Protein AF-T1BX78-F1 (afdb_monomer_lite)

Sequence (57 aa):
VKASYKTGVEMEALSCVSAALLTVWDMTKYLEKDETGNYPETSIFDIHVERKVKVHA

Structure (mmCIF, N/CA/C/O backbone):
data_AF-T1BX78-F1
#
_entry.id   AF-T1BX78-F1
#
loop_
_atom_site.group_PDB
_atom_site.id
_atom_site.type_symbol
_atom_site.label_atom_id
_atom_site.label_alt_id
_atom_site.label_comp_id
_atom_site.label_asym_id
_atom_site.label_entity_id
_atom_site.label_seq_id
_atom_site.pdbx_PDB_ins_code
_atom_site.Cartn_x
_atom_site.Cartn_y
_atom_site.Cartn_z
_atom_site.occupancy
_atom_site.B_iso_or_equiv
_atom_site.auth_seq_id
_atom_site.auth_comp_id
_atom_site.auth_asym_id
_atom_site.auth_atom_id
_atom_site.pdbx_PDB_model_num
ATOM 1 N N . VAL A 1 1 ? 2.163 2.769 -14.382 1.00 86.12 1 VAL A N 1
ATOM 2 C CA . VAL A 1 1 ? 3.069 3.944 -14.483 1.00 86.12 1 VAL A CA 1
ATOM 3 C C . VAL A 1 1 ? 3.909 3.819 -15.750 1.00 86.12 1 VAL A C 1
ATOM 5 O O . VAL A 1 1 ? 4.195 2.694 -16.147 1.00 86.12 1 VAL A O 1
ATOM 8 N N . LYS A 1 2 ? 4.240 4.923 -16.432 1.00 88.25 2 LYS A N 1
ATOM 9 C CA . LYS A 1 2 ? 5.067 4.931 -17.653 1.00 88.25 2 LYS A CA 1
ATOM 10 C C . LYS A 1 2 ? 6.139 6.012 -17.533 1.00 88.25 2 LYS A C 1
ATOM 12 O O . LYS A 1 2 ? 5.831 7.105 -17.073 1.00 88.25 2 LYS A O 1
ATOM 17 N N . ALA A 1 3 ? 7.352 5.720 -17.986 1.00 90.56 3 ALA A N 1
ATOM 18 C CA . ALA A 1 3 ? 8.419 6.704 -18.138 1.00 90.56 3 ALA A CA 1
ATOM 19 C C . ALA A 1 3 ? 9.346 6.304 -19.291 1.00 90.56 3 ALA A C 1
ATOM 21 O O . ALA A 1 3 ? 9.472 5.121 -19.607 1.00 90.56 3 ALA A O 1
ATOM 22 N N . SER A 1 4 ? 10.008 7.293 -19.893 1.00 88.75 4 SER A N 1
ATOM 23 C CA . SER A 1 4 ? 11.111 7.087 -20.834 1.00 88.75 4 SER A CA 1
ATOM 24 C C . SER A 1 4 ? 12.417 7.420 -20.123 1.00 88.75 4 SER A C 1
ATOM 26 O O . SER A 1 4 ? 12.874 8.563 -20.154 1.00 88.75 4 SER A O 1
ATOM 28 N N . TYR A 1 5 ? 12.981 6.440 -19.416 1.00 87.62 5 TYR A N 1
ATOM 29 C CA . TYR A 1 5 ? 14.190 6.639 -18.621 1.00 87.62 5 TYR A CA 1
ATOM 30 C C . TYR A 1 5 ? 15.059 5.382 -18.543 1.00 87.62 5 TYR A C 1
ATOM 32 O O . TYR A 1 5 ? 14.676 4.304 -18.998 1.00 87.62 5 TYR A O 1
ATOM 40 N N . LYS A 1 6 ? 16.263 5.530 -17.979 1.00 85.81 6 LYS A N 1
ATOM 41 C CA . LYS A 1 6 ? 17.243 4.435 -17.868 1.00 85.81 6 LYS A CA 1
ATOM 42 C C . LYS A 1 6 ? 16.797 3.339 -16.890 1.00 85.81 6 LYS A C 1
ATOM 44 O O . LYS A 1 6 ? 17.187 2.182 -17.054 1.00 85.81 6 LYS A O 1
ATOM 49 N N . THR A 1 7 ? 15.985 3.697 -15.899 1.00 88.19 7 THR A N 1
ATOM 50 C CA . THR A 1 7 ? 15.458 2.806 -14.859 1.00 88.19 7 THR A CA 1
ATOM 51 C C . THR A 1 7 ? 13.999 2.443 -15.128 1.00 88.19 7 THR A C 1
ATOM 53 O O . THR A 1 7 ? 13.278 3.162 -15.820 1.00 88.19 7 THR A O 1
ATOM 56 N N . GLY A 1 8 ? 13.572 1.289 -14.608 1.00 89.56 8 GLY A N 1
ATOM 57 C CA . GLY A 1 8 ? 12.158 0.918 -14.596 1.00 89.56 8 GLY A CA 1
ATOM 58 C C . GLY A 1 8 ? 11.355 1.769 -13.608 1.00 89.56 8 GLY A C 1
ATOM 59 O O . GLY A 1 8 ? 11.943 2.518 -12.835 1.00 89.56 8 GLY A O 1
ATOM 60 N N . VAL A 1 9 ? 10.025 1.647 -13.664 1.00 95.25 9 VAL A N 1
ATOM 61 C CA . VAL A 1 9 ? 9.082 2.409 -12.819 1.00 95.25 9 VAL A CA 1
ATOM 62 C C . VAL A 1 9 ? 8.192 1.522 -11.940 1.00 95.25 9 VAL A C 1
ATOM 64 O O . VAL A 1 9 ? 7.078 1.890 -11.559 1.00 95.25 9 VAL A O 1
ATOM 67 N N . GLU A 1 10 ? 8.635 0.290 -11.689 1.00 96.38 10 GLU A N 1
ATOM 68 C CA . GLU A 1 10 ? 7.940 -0.670 -10.828 1.00 96.38 10 GLU A CA 1
ATOM 69 C C . GLU A 1 10 ? 7.768 -0.152 -9.393 1.00 96.38 10 GLU A C 1
ATOM 71 O O . GLU A 1 10 ? 6.693 -0.308 -8.817 1.00 96.38 10 GLU A O 1
ATOM 76 N N . MET A 1 11 ? 8.776 0.527 -8.840 1.00 96.62 11 MET A N 1
ATOM 77 C CA . MET A 1 11 ? 8.736 1.040 -7.467 1.00 96.62 11 MET A CA 1
ATOM 78 C C . MET A 1 11 ? 7.755 2.203 -7.320 1.00 96.62 11 MET A C 1
ATOM 80 O O . MET A 1 11 ? 7.039 2.294 -6.324 1.00 96.62 11 MET A O 1
ATOM 84 N N . GLU A 1 12 ? 7.654 3.061 -8.331 1.00 97.12 12 GLU A N 1
ATOM 85 C CA . GLU A 1 12 ? 6.684 4.150 -8.402 1.00 97.12 12 GLU A CA 1
ATOM 86 C C . GLU A 1 12 ? 5.261 3.600 -8.528 1.00 97.12 12 GLU A C 1
ATOM 88 O O . GLU A 1 12 ? 4.338 4.131 -7.913 1.00 97.12 12 GLU A O 1
ATOM 93 N N . ALA A 1 13 ? 5.072 2.511 -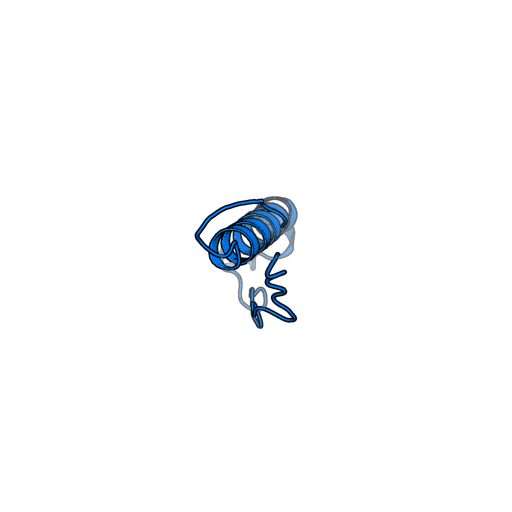9.283 1.00 97.31 13 ALA A N 1
ATOM 94 C CA . ALA A 1 13 ? 3.779 1.837 -9.379 1.00 97.31 13 ALA A CA 1
ATOM 95 C C . ALA A 1 13 ? 3.346 1.234 -8.032 1.00 97.31 13 ALA A C 1
ATOM 97 O O . ALA A 1 13 ? 2.214 1.465 -7.604 1.00 97.31 13 ALA A O 1
ATOM 98 N N . LEU A 1 14 ? 4.252 0.534 -7.341 1.00 97.94 14 LEU A N 1
ATOM 99 C CA . LEU A 1 14 ? 3.998 -0.035 -6.012 1.00 97.94 14 LEU A CA 1
ATOM 100 C C . LEU A 1 14 ? 3.732 1.054 -4.963 1.00 97.94 14 LEU A C 1
ATOM 102 O O . LEU A 1 14 ? 2.819 0.933 -4.146 1.00 97.94 14 LEU A O 1
ATOM 106 N N . SER A 1 15 ? 4.487 2.150 -5.012 1.00 97.88 15 SER A N 1
ATOM 107 C CA . SER A 1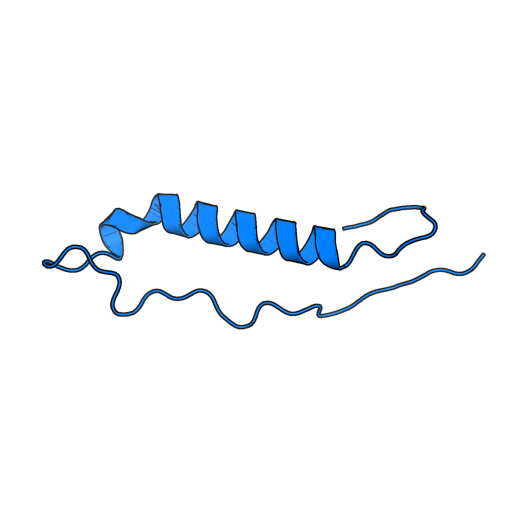 15 ? 4.297 3.285 -4.102 1.00 97.88 15 SER A CA 1
ATOM 108 C C . SER A 1 15 ? 2.940 3.953 -4.322 1.00 97.88 15 SER A C 1
ATOM 110 O O . SER A 1 15 ? 2.235 4.261 -3.363 1.00 97.88 15 SER A O 1
ATOM 112 N N . CYS A 1 16 ? 2.544 4.131 -5.585 1.00 97.75 16 CYS A N 1
ATOM 113 C CA . CYS A 1 16 ? 1.262 4.725 -5.948 1.00 97.75 16 CYS A CA 1
ATOM 114 C C . CYS A 1 16 ? 0.081 3.880 -5.456 1.00 97.75 16 CYS A C 1
ATOM 116 O O . CYS A 1 16 ? -0.824 4.426 -4.825 1.00 97.75 16 CYS A O 1
ATOM 118 N N . VAL A 1 17 ? 0.098 2.561 -5.687 1.00 98.19 17 VAL A N 1
ATOM 119 C CA . VAL A 1 17 ? -1.004 1.697 -5.235 1.00 98.19 17 VAL A CA 1
ATOM 120 C C . VAL A 1 17 ? -1.068 1.617 -3.709 1.00 98.19 17 VAL A C 1
ATOM 122 O O . VAL A 1 17 ? -2.155 1.689 -3.145 1.00 98.19 17 VAL A O 1
ATOM 125 N N . SER A 1 18 ? 0.084 1.585 -3.029 1.00 98.25 18 SER A N 1
ATOM 126 C CA . SER A 1 18 ? 0.141 1.589 -1.561 1.00 98.25 18 SER A CA 1
ATOM 127 C C . SER A 1 18 ? -0.467 2.868 -0.981 1.00 98.25 18 SER A C 1
ATOM 129 O O . SER A 1 18 ? -1.311 2.806 -0.091 1.00 98.25 18 SER A O 1
ATOM 131 N N . ALA A 1 19 ? -0.101 4.034 -1.525 1.00 98.44 19 ALA A N 1
ATOM 132 C CA . ALA A 1 19 ? -0.662 5.315 -1.100 1.00 98.44 19 ALA A CA 1
ATOM 133 C C . ALA A 1 19 ? -2.173 5.409 -1.372 1.00 98.44 19 ALA A C 1
ATOM 135 O O . ALA A 1 19 ? -2.924 5.912 -0.535 1.00 98.44 19 ALA A O 1
ATOM 136 N N . ALA A 1 20 ? -2.635 4.896 -2.515 1.00 98.44 20 ALA A N 1
ATOM 137 C CA . ALA A 1 20 ? -4.054 4.870 -2.854 1.00 98.44 20 ALA A CA 1
ATOM 138 C C . ALA A 1 20 ? -4.859 3.994 -1.881 1.00 98.44 20 ALA A C 1
ATOM 140 O O . ALA A 1 20 ? -5.878 4.442 -1.359 1.00 98.44 20 ALA A O 1
ATOM 141 N N . LEU A 1 21 ? -4.381 2.783 -1.580 1.00 98.44 21 LEU A N 1
ATOM 142 C CA . LEU A 1 21 ? -5.043 1.870 -0.643 1.00 98.44 21 LEU A CA 1
ATOM 143 C C .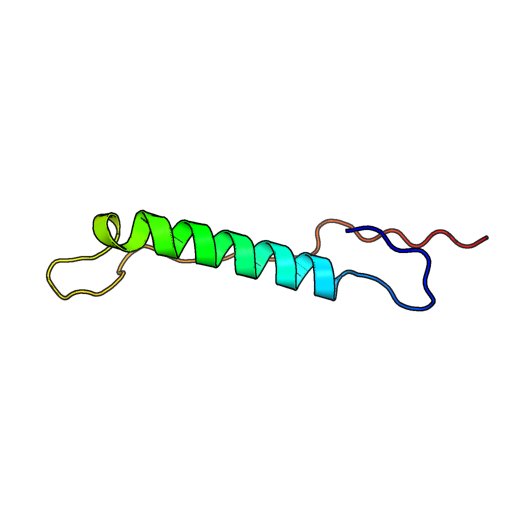 LEU A 1 21 ? -5.074 2.439 0.782 1.00 98.44 21 LEU A C 1
ATOM 145 O O . LEU A 1 21 ? -6.115 2.395 1.435 1.00 98.44 21 LEU A O 1
ATOM 149 N N . LEU A 1 22 ? -3.979 3.059 1.233 1.00 98.38 22 LEU A N 1
ATOM 150 C CA . LEU A 1 22 ? -3.944 3.774 2.513 1.00 98.38 22 LEU A CA 1
ATOM 151 C C . LEU A 1 22 ? -4.938 4.940 2.551 1.00 98.38 22 LEU A C 1
ATOM 153 O O . LEU A 1 22 ? -5.581 5.157 3.572 1.00 98.38 22 LEU A O 1
ATOM 157 N N . THR A 1 23 ? -5.106 5.661 1.440 1.00 98.50 23 THR A N 1
ATOM 158 C CA . THR A 1 23 ? -6.093 6.748 1.342 1.00 98.50 23 THR A CA 1
ATOM 159 C C . THR A 1 23 ? -7.521 6.212 1.453 1.00 98.50 23 THR A C 1
ATOM 161 O O . THR A 1 23 ? -8.341 6.788 2.160 1.00 98.50 23 THR A O 1
ATOM 164 N N . VAL A 1 24 ? -7.832 5.087 0.801 1.00 98.00 24 VAL A N 1
ATOM 165 C CA . VAL A 1 24 ? -9.150 4.438 0.923 1.00 98.00 24 VAL A CA 1
ATOM 166 C C . VAL A 1 24 ? -9.416 4.006 2.364 1.00 98.00 24 VAL A C 1
ATOM 168 O O . VAL A 1 24 ? -10.503 4.260 2.889 1.00 98.00 24 VAL A O 1
ATOM 171 N N . TRP A 1 25 ? -8.425 3.402 3.022 1.00 97.88 25 TRP A N 1
ATOM 172 C CA . TRP A 1 25 ? -8.551 3.024 4.427 1.00 97.88 25 TRP A CA 1
ATOM 173 C C . TRP A 1 25 ? -8.746 4.264 5.307 1.00 97.88 25 TRP A C 1
ATOM 175 O O . TRP A 1 25 ? -9.639 4.278 6.147 1.00 97.88 25 TRP A O 1
ATOM 185 N N . ASP A 1 26 ? -8.019 5.358 5.065 1.00 97.94 26 ASP A N 1
ATOM 186 C CA . ASP A 1 26 ? -8.192 6.600 5.826 1.00 97.94 26 ASP A CA 1
ATOM 187 C C . ASP A 1 26 ? -9.632 7.139 5.769 1.00 97.94 26 ASP A C 1
ATOM 189 O O . ASP A 1 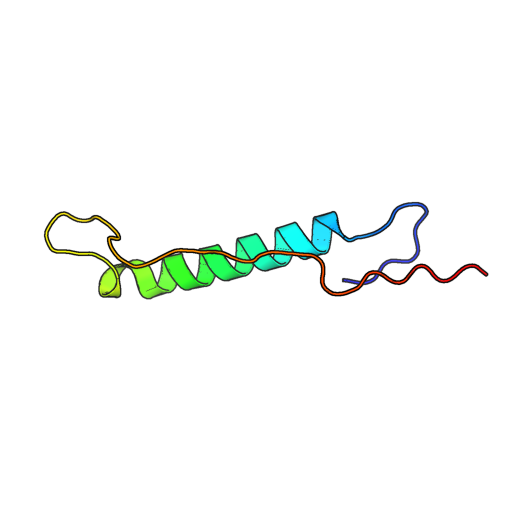26 ? -10.174 7.582 6.783 1.00 97.94 26 ASP A O 1
ATOM 193 N N . MET A 1 27 ? -10.280 7.022 4.608 1.00 98.06 27 MET A N 1
ATOM 194 C CA . MET A 1 27 ? -11.663 7.459 4.401 1.00 98.06 27 MET A CA 1
ATOM 195 C C . MET A 1 27 ? -12.708 6.516 5.014 1.00 98.06 27 MET A C 1
ATOM 197 O O . MET A 1 27 ? -13.816 6.955 5.320 1.00 98.06 27 MET A O 1
ATOM 201 N N . THR A 1 28 ? -12.382 5.235 5.199 1.00 97.00 28 THR A N 1
ATOM 202 C CA . THR A 1 28 ? -13.311 4.192 5.684 1.00 97.00 28 THR A CA 1
ATOM 203 C C . THR A 1 28 ? -13.029 3.741 7.117 1.00 97.00 28 THR A C 1
ATOM 205 O O . THR A 1 28 ? -13.847 3.049 7.717 1.00 97.00 28 THR A O 1
ATOM 208 N N . LYS A 1 29 ? -11.937 4.215 7.730 1.00 93.88 29 LYS A N 1
ATOM 209 C CA . LYS A 1 29 ? -11.459 3.807 9.062 1.00 93.88 29 LYS A CA 1
ATOM 210 C C . LYS A 1 29 ? -12.483 3.898 10.192 1.00 93.88 29 LYS A C 1
ATOM 212 O O . LYS A 1 29 ? -12.284 3.277 11.222 1.00 93.88 29 LYS A O 1
ATOM 217 N N . TYR A 1 30 ? -13.528 4.712 10.069 1.00 94.62 30 TYR A N 1
ATOM 218 C CA . TYR A 1 30 ? -14.563 4.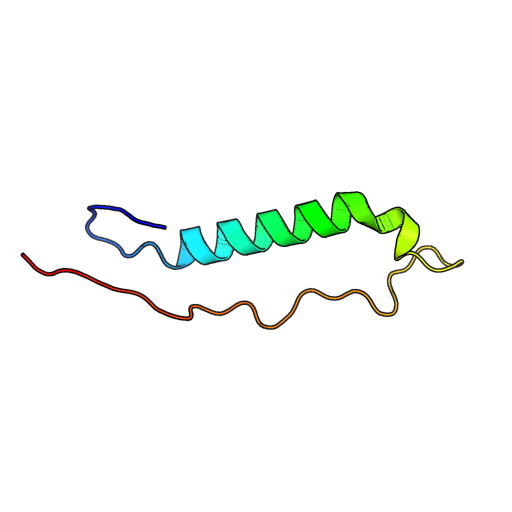825 11.100 1.00 94.62 30 TYR A CA 1
ATOM 219 C C . TYR A 1 30 ? -15.604 3.696 11.034 1.00 94.62 30 TYR A C 1
ATOM 221 O O . TYR A 1 30 ? -16.237 3.423 12.045 1.00 94.62 30 TYR A O 1
ATOM 229 N N . LEU A 1 31 ? -15.776 3.063 9.868 1.00 95.69 31 LEU A N 1
ATOM 230 C CA . LEU A 1 31 ? -16.646 1.898 9.669 1.00 95.69 31 LEU A CA 1
ATOM 231 C C . LEU A 1 31 ? -15.936 0.601 10.058 1.00 95.69 31 LEU A C 1
ATOM 233 O O . LEU A 1 31 ? -16.553 -0.318 10.576 1.00 95.69 31 LEU A O 1
ATOM 237 N N . GLU A 1 32 ? -14.632 0.562 9.800 1.00 94.94 32 GLU A N 1
ATOM 238 C CA . GLU A 1 32 ? -13.773 -0.607 9.990 1.00 94.94 32 GLU A CA 1
ATOM 239 C C . GLU A 1 32 ? -13.280 -0.788 11.436 1.00 94.94 32 GLU A C 1
ATOM 241 O O . GLU A 1 32 ? -12.718 -1.826 11.782 1.00 94.94 32 GLU A O 1
ATOM 246 N N . LYS A 1 33 ? -13.437 0.239 12.279 1.00 94.88 33 LYS A N 1
ATOM 247 C CA . LYS A 1 33 ? -13.023 0.190 13.682 1.00 94.88 33 LYS A CA 1
ATOM 248 C C . LYS A 1 33 ? -13.993 -0.625 14.519 1.00 94.88 33 LYS A C 1
ATOM 250 O O . LYS A 1 33 ? -15.201 -0.414 14.454 1.00 94.88 33 LYS A O 1
ATOM 255 N N . ASP A 1 34 ? -13.440 -1.462 15.385 1.00 94.12 34 ASP A N 1
ATOM 256 C CA . ASP A 1 34 ? -14.194 -2.092 16.462 1.00 94.12 34 ASP A CA 1
ATOM 257 C C . ASP A 1 34 ? -14.363 -1.162 17.680 1.00 94.12 34 ASP A C 1
ATOM 259 O O . ASP A 1 34 ? -13.835 -0.046 17.742 1.00 94.12 34 ASP A O 1
ATOM 263 N N . GLU A 1 35 ? -15.095 -1.641 18.687 1.00 94.88 35 GLU A N 1
ATOM 264 C CA . GLU A 1 35 ? -15.348 -0.919 19.941 1.00 94.88 35 GLU A CA 1
ATOM 265 C C . GLU A 1 35 ? -14.069 -0.616 20.743 1.00 94.88 35 GLU A C 1
ATOM 267 O O . GLU A 1 35 ? -14.056 0.289 21.578 1.00 94.88 35 GLU A O 1
ATOM 272 N N . THR A 1 36 ? -12.977 -1.341 20.485 1.00 95.94 36 THR A N 1
ATOM 273 C CA . THR A 1 36 ? -11.668 -1.123 21.119 1.00 95.94 36 THR A CA 1
ATOM 274 C C . THR A 1 36 ? -10.809 -0.105 20.362 1.00 95.94 36 THR A C 1
ATOM 276 O O . THR A 1 36 ? -9.743 0.286 20.840 1.00 95.94 36 THR A O 1
ATOM 279 N N . GLY A 1 37 ? -11.277 0.359 19.198 1.00 94.00 37 GLY A N 1
ATOM 280 C CA . GLY A 1 37 ? -10.573 1.290 18.321 1.00 94.00 37 GLY A CA 1
ATOM 281 C C . GLY A 1 37 ? -9.543 0.633 17.398 1.00 94.00 37 GLY A C 1
ATOM 282 O O . GLY A 1 37 ? -8.765 1.359 16.772 1.00 94.00 37 GLY A O 1
ATOM 283 N N . ASN A 1 38 ? -9.535 -0.698 17.306 1.00 96.06 38 ASN A N 1
ATOM 284 C CA . ASN A 1 38 ? -8.645 -1.478 16.445 1.00 96.06 38 ASN A CA 1
ATOM 285 C C . ASN A 1 38 ? -9.328 -1.858 15.119 1.00 96.06 38 ASN A C 1
ATOM 287 O O . ASN A 1 38 ? -10.522 -1.631 14.940 1.00 96.06 38 ASN A O 1
ATOM 291 N N . TYR A 1 39 ? -8.553 -2.425 14.188 1.00 96.69 39 TYR A N 1
ATOM 292 C CA . TYR A 1 39 ? -9.023 -2.910 12.883 1.00 96.69 39 TYR A CA 1
ATOM 293 C C . TYR A 1 39 ? -8.835 -4.436 12.811 1.00 96.69 39 TYR A C 1
ATOM 295 O O . TYR A 1 39 ? -7.768 -4.889 12.393 1.00 96.69 39 TYR A O 1
ATOM 303 N N . PRO A 1 40 ? -9.801 -5.238 13.288 1.00 95.25 40 PRO A N 1
ATOM 304 C CA . PRO A 1 40 ? -9.624 -6.686 13.424 1.00 95.25 40 PRO A CA 1
ATOM 305 C C . PRO A 1 40 ? -9.584 -7.424 12.079 1.00 95.25 40 PRO A C 1
ATOM 307 O O . PRO A 1 40 ? -8.841 -8.391 11.937 1.00 95.25 40 PRO A O 1
ATOM 310 N N . GLU A 1 41 ? -10.352 -6.953 11.095 1.00 95.62 41 GLU A N 1
ATOM 311 C CA . GLU A 1 41 ? -10.527 -7.629 9.800 1.00 95.62 41 GLU A CA 1
ATOM 312 C C . GLU A 1 41 ? -9.804 -6.909 8.652 1.00 95.62 41 GLU A C 1
ATOM 314 O O . GLU A 1 41 ? -9.322 -7.528 7.700 1.00 95.62 41 GLU A O 1
ATOM 319 N N . THR A 1 42 ? -9.724 -5.581 8.720 1.00 97.12 42 THR A N 1
ATOM 320 C CA . THR A 1 42 ? -9.211 -4.765 7.622 1.00 97.12 42 THR A CA 1
ATOM 321 C C . THR A 1 42 ? -7.717 -4.989 7.433 1.00 97.12 42 THR A C 1
ATOM 323 O O . THR A 1 42 ? -6.913 -4.828 8.351 1.00 97.12 42 THR A O 1
ATOM 326 N N . SER A 1 43 ? -7.319 -5.320 6.210 1.00 97.25 43 SER A N 1
ATOM 327 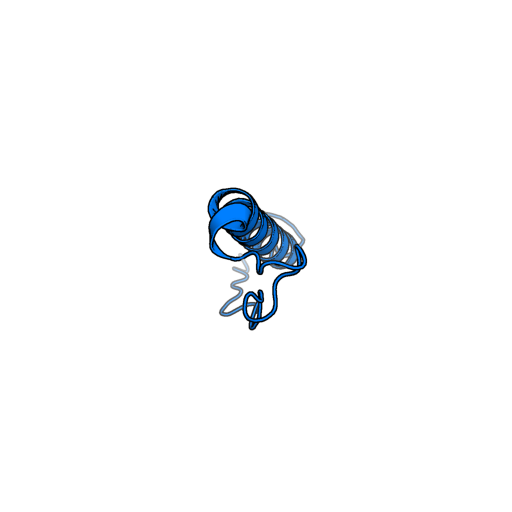C CA . SER A 1 43 ? -5.917 -5.486 5.848 1.00 97.25 43 SER A CA 1
ATOM 328 C C . SER A 1 43 ? -5.688 -5.123 4.384 1.00 97.25 43 SER A C 1
ATOM 330 O O . SER A 1 43 ? -6.568 -5.267 3.537 1.00 97.25 43 SER A O 1
ATOM 332 N N . ILE A 1 44 ? -4.482 -4.640 4.086 1.00 98.00 44 ILE A N 1
ATOM 333 C CA . ILE A 1 44 ? -3.993 -4.469 2.717 1.00 98.00 44 ILE A CA 1
ATOM 334 C C . ILE A 1 44 ? -3.040 -5.627 2.431 1.00 98.00 44 ILE A C 1
ATOM 336 O O . ILE A 1 44 ? -2.046 -5.797 3.135 1.00 98.00 44 ILE A O 1
ATOM 340 N N . PHE A 1 45 ? -3.327 -6.409 1.396 1.00 97.50 45 PHE A N 1
ATOM 341 C CA . PHE A 1 45 ? -2.534 -7.575 1.014 1.00 97.50 45 PHE A CA 1
ATOM 342 C C . PHE A 1 45 ? -2.428 -7.701 -0.511 1.00 97.50 45 PHE A C 1
ATOM 344 O O . PHE A 1 45 ? -3.073 -6.966 -1.253 1.00 97.50 45 PHE A O 1
ATOM 351 N N . ASP A 1 46 ? -1.565 -8.618 -0.957 1.00 97.31 46 ASP A N 1
ATOM 352 C CA . ASP A 1 46 ? -1.360 -8.985 -2.366 1.00 97.31 46 ASP A CA 1
ATOM 353 C C . ASP A 1 46 ? -0.948 -7.831 -3.305 1.00 97.31 46 ASP A C 1
ATOM 355 O O . ASP A 1 46 ? -1.249 -7.810 -4.497 1.00 97.31 46 ASP A O 1
ATOM 359 N N . ILE A 1 47 ? -0.196 -6.859 -2.777 1.00 97.88 47 ILE A N 1
ATOM 360 C CA . ILE A 1 47 ? 0.453 -5.844 -3.611 1.00 97.88 47 ILE A CA 1
ATOM 361 C C . ILE A 1 47 ? 1.665 -6.475 -4.303 1.00 97.88 47 ILE A C 1
ATOM 363 O O . ILE A 1 47 ? 2.700 -6.718 -3.680 1.00 97.88 47 ILE A O 1
ATOM 367 N N . HIS A 1 48 ? 1.561 -6.680 -5.612 1.00 97.25 48 HIS A N 1
ATOM 368 C CA . HIS A 1 48 ? 2.652 -7.175 -6.441 1.00 97.25 48 HIS A CA 1
ATOM 369 C C . HIS A 1 48 ? 2.648 -6.524 -7.830 1.00 97.25 48 HIS A C 1
ATOM 371 O O . HIS A 1 48 ? 1.683 -5.894 -8.264 1.00 97.25 48 HIS A O 1
ATOM 377 N N . VAL A 1 49 ? 3.766 -6.647 -8.546 1.00 97.31 49 VAL A N 1
ATOM 378 C CA . VAL A 1 49 ? 3.875 -6.151 -9.922 1.00 97.31 49 VAL A CA 1
ATOM 379 C C . VAL A 1 49 ? 3.308 -7.203 -10.868 1.00 97.31 49 VAL A C 1
ATOM 381 O O . VAL A 1 49 ? 3.966 -8.202 -11.135 1.00 97.31 49 VAL A O 1
ATOM 384 N N . GLU A 1 50 ? 2.117 -6.960 -11.414 1.00 96.94 50 GLU A N 1
ATOM 385 C CA . GLU A 1 50 ? 1.489 -7.869 -12.386 1.00 96.94 50 GLU A CA 1
ATOM 386 C C . GLU A 1 50 ? 2.285 -7.940 -13.701 1.00 96.94 50 GLU A C 1
ATOM 388 O O . GLU A 1 50 ? 2.534 -9.010 -14.255 1.00 96.94 50 GLU A O 1
ATOM 393 N N . ARG A 1 51 ? 2.723 -6.786 -14.220 1.00 94.69 51 ARG A N 1
ATOM 394 C CA . ARG A 1 51 ? 3.479 -6.711 -15.473 1.00 94.69 51 ARG A CA 1
ATOM 395 C C . ARG A 1 51 ? 4.384 -5.489 -15.519 1.00 94.69 51 ARG A C 1
ATOM 397 O O . ARG A 1 51 ? 3.959 -4.367 -15.254 1.00 94.69 51 ARG A O 1
ATOM 404 N N . LYS A 1 52 ? 5.616 -5.690 -15.990 1.00 92.81 52 LYS A N 1
ATOM 405 C CA . LYS A 1 52 ? 6.570 -4.623 -16.317 1.00 92.81 52 LYS A CA 1
ATOM 406 C C . LYS A 1 52 ? 7.063 -4.803 -17.748 1.00 92.81 52 LYS A C 1
ATOM 408 O O . LYS A 1 52 ? 7.538 -5.873 -18.112 1.00 92.81 52 LYS A O 1
ATOM 413 N N . VAL A 1 53 ? 6.971 -3.749 -18.560 1.00 92.50 53 VAL A N 1
ATOM 414 C CA . VAL A 1 53 ? 7.456 -3.744 -19.951 1.00 92.50 53 VAL A CA 1
ATOM 415 C C . VAL A 1 53 ? 8.604 -2.756 -20.079 1.00 92.50 53 VAL A C 1
ATOM 417 O O . VAL A 1 53 ? 8.477 -1.602 -19.677 1.00 92.50 53 VAL A O 1
ATOM 420 N N . LYS A 1 54 ? 9.715 -3.206 -20.664 1.00 88.81 54 LYS A N 1
ATOM 421 C CA . LYS A 1 54 ? 10.819 -2.349 -21.094 1.00 88.81 54 LYS A CA 1
ATOM 422 C C . LYS A 1 54 ? 10.912 -2.440 -22.611 1.00 88.81 54 LYS A C 1
ATOM 424 O O . LYS A 1 54 ? 11.146 -3.521 -23.138 1.00 88.81 54 LYS A O 1
ATOM 429 N N . VAL A 1 55 ? 10.688 -1.324 -23.300 1.00 83.38 55 VAL A N 1
ATOM 430 C CA . VAL A 1 55 ? 10.887 -1.251 -24.750 1.00 83.38 55 VAL A CA 1
ATOM 431 C C . VAL A 1 55 ? 12.349 -0.891 -24.983 1.00 83.38 55 VAL A C 1
ATOM 433 O O . VAL A 1 55 ? 12.816 0.137 -24.494 1.00 83.38 55 VAL A O 1
ATOM 436 N N . HIS A 1 56 ? 13.079 -1.767 -25.666 1.00 71.25 56 HIS A N 1
ATOM 437 C CA . HIS A 1 56 ? 14.391 -1.441 -26.212 1.00 71.25 56 HIS A CA 1
ATOM 438 C C . HIS A 1 56 ? 14.176 -0.813 -27.591 1.00 71.25 56 HIS A C 1
ATOM 440 O O . HIS A 1 56 ? 13.437 -1.376 -28.397 1.00 71.25 56 HIS A O 1
ATOM 446 N N . ALA A 1 57 ? 14.748 0.373 -27.799 1.00 57.00 57 ALA A N 1
ATOM 447 C CA . ALA A 1 57 ? 14.848 1.019 -29.104 1.00 57.00 57 ALA A CA 1
ATOM 448 C C . ALA A 1 57 ? 16.164 0.614 -29.771 1.00 57.00 57 ALA A C 1
ATOM 450 O O . ALA A 1 57 ? 17.150 0.435 -29.014 1.00 57.00 57 ALA A O 1
#

Secondary structure (DSSP, 8-state):
----SSS--HHHHHHHHHHHHHHHHHHHTTTS--TTS--SS----------------

pLDDT: mean 93.9, std 6.93, range [57.0, 98.5]

InterPro domains:
  IPR002820 Molybdopterin cofactor biosynthesis C (MoaC) domain [PF01967] (1-53)
  IPR036522 Molybdopterin cofactor biosynthesis C (MoaC) domain superfamily [G3DSA:3.30.70.640] (1-57)
  IPR036522 Molybdopterin cofactor biosynthesis C (MoaC) domain superfamily [SSF55040] (1-52)

Organism: NCBI:txid410659

Foldseek 3Di:
DDDDDPDFCQVVVLVVVVVVVVVVCVVCQVVQADPVRDRPPDDDDDRDDPDTDDDDD

Radius of gyration: 16.44 Å; chains: 1; bounding box: 34×16×50 Å